Protein AF-A0A2N8MEC5-F1 (afdb_monomer_lite)

Secondary structure (DSSP, 8-state):
-----------------PPPS---HHHHHHHHHHHHHHHHHHHHHHHHHHHHSS-TTSHHHIIIIIHHHHHHHHHHHHHHHHHHHHHHHHS-S-GGG--HHHHT-

Radius of gyration: 27.4 Å; chains: 1; bounding box: 59×35×81 Å

Structure (mmCIF, N/CA/C/O backbone):
data_AF-A0A2N8MEC5-F1
#
_entry.id   AF-A0A2N8MEC5-F1
#
loop_
_atom_site.group_PDB
_atom_site.id
_atom_site.type_symbol
_atom_site.label_atom_id
_atom_site.label_alt_id
_atom_site.label_comp_id
_atom_site.label_asym_id
_atom_site.label_entity_id
_atom_site.label_seq_id
_atom_site.pdbx_PDB_ins_code
_atom_site.Cartn_x
_atom_site.Cartn_y
_atom_site.Cartn_z
_atom_site.occupancy
_atom_site.B_iso_or_equiv
_atom_site.auth_seq_id
_atom_site.auth_comp_id
_atom_site.auth_asym_id
_atom_site.auth_atom_id
_atom_site.pdbx_PDB_model_num
ATOM 1 N N . MET A 1 1 ? 33.134 -19.295 -61.179 1.00 42.50 1 MET A N 1
ATOM 2 C CA . MET A 1 1 ? 33.458 -20.446 -60.312 1.00 42.50 1 MET A CA 1
ATOM 3 C C . MET A 1 1 ? 34.505 -19.993 -59.306 1.00 42.50 1 MET A C 1
ATOM 5 O O . MET A 1 1 ? 35.640 -19.772 -59.694 1.00 42.50 1 MET A O 1
ATOM 9 N N . SER A 1 2 ? 34.105 -19.756 -58.058 1.00 36.88 2 SER A N 1
ATOM 10 C CA . SER A 1 2 ? 35.003 -19.693 -56.898 1.00 36.88 2 SER A CA 1
ATOM 11 C C . SER A 1 2 ? 34.142 -19.969 -55.671 1.00 36.88 2 SER A C 1
ATOM 13 O O . SER A 1 2 ? 33.329 -19.141 -55.266 1.00 36.88 2 SER A O 1
ATOM 15 N N . PHE A 1 3 ? 34.232 -21.202 -55.184 1.00 44.06 3 PHE A N 1
ATOM 16 C CA . PHE A 1 3 ? 33.613 -21.643 -53.947 1.00 44.06 3 PHE A CA 1
ATOM 17 C C . PHE A 1 3 ? 34.532 -21.222 -52.801 1.00 44.06 3 PHE A C 1
ATOM 19 O O . PHE A 1 3 ? 35.609 -21.790 -52.637 1.00 44.06 3 PHE A O 1
ATOM 26 N N . VAL A 1 4 ? 34.110 -20.242 -52.002 1.00 50.31 4 VAL A N 1
ATOM 27 C CA . VAL A 1 4 ? 34.667 -20.037 -50.661 1.00 50.31 4 VAL A CA 1
ATOM 28 C C . VAL A 1 4 ? 33.761 -20.780 -49.691 1.00 50.31 4 VAL A C 1
ATOM 30 O O . VAL A 1 4 ? 32.753 -20.268 -49.212 1.00 50.31 4 VAL A O 1
ATOM 33 N N . THR A 1 5 ? 34.113 -22.037 -49.444 1.00 49.06 5 THR A N 1
ATOM 34 C CA . THR A 1 5 ? 33.598 -22.834 -48.333 1.00 49.06 5 THR A CA 1
ATOM 35 C C . THR A 1 5 ? 34.430 -22.485 -47.100 1.00 49.06 5 THR A C 1
ATOM 37 O O . THR A 1 5 ? 35.494 -23.054 -46.870 1.00 49.06 5 THR A O 1
ATOM 40 N N . GLY A 1 6 ? 33.967 -21.502 -46.329 1.00 43.25 6 GLY A N 1
ATOM 41 C CA . GLY A 1 6 ? 34.496 -21.169 -45.008 1.00 43.25 6 GLY A CA 1
ATOM 42 C C . GLY A 1 6 ? 33.641 -21.831 -43.935 1.00 43.25 6 GLY A C 1
ATOM 43 O O . GLY A 1 6 ? 32.568 -21.345 -43.608 1.00 43.25 6 GLY A O 1
ATOM 44 N N . THR A 1 7 ? 34.116 -22.977 -43.459 1.00 43.72 7 THR A N 1
ATOM 45 C CA . THR A 1 7 ? 33.635 -23.798 -42.339 1.00 43.72 7 THR A CA 1
ATOM 46 C C . THR A 1 7 ? 32.735 -23.089 -41.319 1.00 43.72 7 THR A C 1
ATOM 48 O O . THR A 1 7 ? 33.203 -22.247 -40.550 1.00 43.72 7 THR A O 1
ATOM 51 N N . ALA A 1 8 ? 31.481 -23.541 -41.223 1.00 50.25 8 ALA A N 1
ATOM 52 C CA . ALA A 1 8 ? 30.714 -23.451 -39.989 1.00 50.25 8 ALA A CA 1
ATOM 53 C C . ALA A 1 8 ? 31.544 -24.092 -38.867 1.00 50.25 8 ALA A C 1
ATOM 55 O O . ALA A 1 8 ? 31.832 -25.289 -38.907 1.00 50.25 8 ALA A O 1
ATOM 56 N N . ARG A 1 9 ? 31.971 -23.290 -37.891 1.00 44.22 9 ARG A N 1
ATOM 57 C CA . ARG A 1 9 ? 32.579 -23.788 -36.660 1.00 44.22 9 ARG A CA 1
ATOM 58 C C . ARG A 1 9 ? 31.792 -23.231 -35.482 1.00 44.22 9 ARG A C 1
ATOM 60 O O . ARG A 1 9 ? 32.023 -22.119 -35.027 1.00 44.22 9 ARG A O 1
ATOM 67 N N . THR A 1 10 ? 30.796 -24.023 -35.093 1.00 47.28 10 THR A N 1
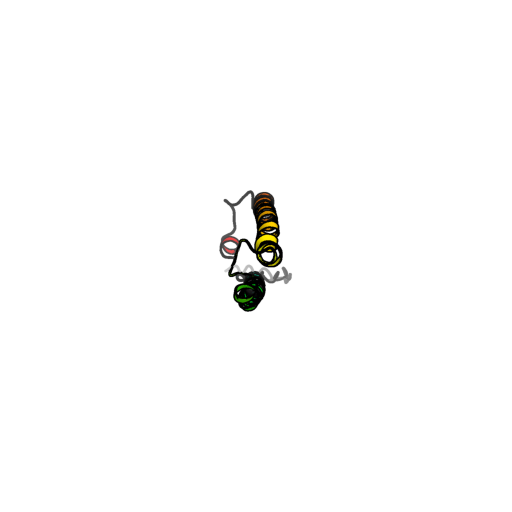ATOM 68 C CA . THR A 1 10 ? 30.462 -24.366 -33.704 1.00 47.28 10 THR A CA 1
ATOM 69 C C . THR A 1 10 ? 31.197 -23.535 -32.654 1.00 47.28 10 THR A C 1
ATOM 71 O O . THR A 1 10 ? 32.263 -23.910 -32.168 1.00 47.28 10 THR A O 1
ATOM 74 N N . GLY A 1 11 ? 30.586 -22.418 -32.301 1.00 35.81 11 GLY A N 1
ATOM 75 C CA . GLY A 1 11 ? 30.610 -21.895 -30.953 1.00 35.81 11 GLY A CA 1
ATOM 76 C C . GLY A 1 11 ? 29.154 -21.660 -30.611 1.00 35.81 11 GLY A C 1
ATOM 77 O O . GLY A 1 11 ? 28.502 -20.851 -31.267 1.00 35.81 11 GLY A O 1
ATOM 78 N N . GLU A 1 12 ? 28.637 -22.416 -29.650 1.00 41.28 12 GLU A N 1
ATOM 79 C CA . GLU A 1 12 ? 27.503 -22.014 -28.831 1.00 41.28 12 GLU A CA 1
ATOM 80 C C . GLU A 1 12 ? 27.774 -20.589 -28.321 1.00 41.28 12 GLU A C 1
ATOM 82 O O . GLU A 1 12 ? 28.273 -20.383 -27.218 1.00 41.28 12 GLU A O 1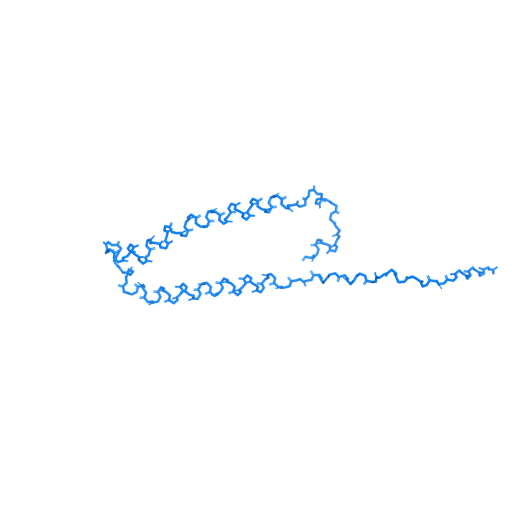
ATOM 87 N N . ALA A 1 13 ? 27.465 -19.567 -29.120 1.00 42.72 13 ALA A N 1
ATOM 88 C CA . ALA A 1 13 ? 26.988 -18.327 -28.551 1.00 42.72 13 ALA A CA 1
ATOM 89 C C . ALA A 1 13 ? 25.675 -18.755 -27.920 1.00 42.72 13 ALA A C 1
ATOM 91 O O . ALA A 1 13 ? 24.682 -18.926 -28.629 1.00 42.72 13 ALA A O 1
ATOM 92 N N . ALA A 1 14 ? 25.765 -19.128 -26.639 1.00 44.19 14 ALA A N 1
ATOM 93 C CA . ALA A 1 14 ? 24.663 -19.569 -25.819 1.00 44.19 14 ALA A CA 1
ATOM 94 C C . ALA A 1 14 ? 23.443 -18.777 -26.263 1.00 44.19 14 ALA A C 1
ATOM 96 O O . ALA A 1 14 ? 23.481 -17.545 -26.246 1.00 44.19 14 ALA A O 1
ATOM 97 N N . ALA A 1 15 ? 22.419 -19.475 -26.755 1.00 46.16 15 ALA A N 1
ATOM 98 C CA . ALA A 1 15 ? 21.108 -18.884 -26.876 1.00 46.16 15 ALA A CA 1
ATOM 99 C C . ALA A 1 15 ? 20.761 -18.462 -25.448 1.00 46.16 15 ALA A C 1
ATOM 101 O O . ALA A 1 15 ? 20.290 -19.273 -24.652 1.00 46.16 15 ALA A O 1
ATOM 102 N N . VAL A 1 16 ? 21.142 -17.236 -25.081 1.00 56.19 16 VAL A N 1
ATOM 103 C CA . VAL A 1 16 ? 20.705 -16.571 -23.869 1.00 56.19 16 VAL A CA 1
ATOM 104 C C . VAL A 1 16 ? 19.212 -16.570 -24.072 1.00 56.19 16 VAL A C 1
ATOM 106 O O . VAL A 1 16 ? 18.729 -15.859 -24.948 1.00 56.19 16 VAL A O 1
ATOM 109 N N . ALA A 1 17 ? 18.528 -17.502 -23.410 1.00 59.03 17 ALA A N 1
ATOM 110 C CA . ALA A 1 17 ? 17.102 -17.682 -23.570 1.00 59.03 17 ALA A CA 1
ATOM 111 C C . ALA A 1 17 ? 16.481 -16.301 -23.367 1.00 59.03 17 ALA A C 1
ATOM 113 O O . ALA A 1 17 ? 16.570 -15.743 -22.272 1.00 59.03 17 ALA A O 1
ATOM 114 N N . GLU A 1 18 ? 15.991 -15.701 -24.454 1.00 68.75 18 GLU A N 1
ATOM 115 C CA . GLU A 1 18 ? 15.472 -14.344 -24.401 1.00 68.75 18 GLU A CA 1
ATOM 116 C C . GLU A 1 18 ? 14.346 -14.334 -23.370 1.00 68.75 18 GLU A C 1
ATOM 118 O O . GLU A 1 18 ? 13.464 -15.198 -23.404 1.00 68.75 18 GLU A O 1
ATOM 123 N N . ALA A 1 19 ? 14.378 -13.377 -22.440 1.00 75.94 19 ALA A N 1
ATOM 124 C CA . ALA A 1 19 ? 13.306 -13.243 -21.467 1.00 75.94 19 ALA A CA 1
ATOM 125 C C . ALA A 1 19 ? 11.959 -13.117 -22.210 1.00 75.94 19 ALA A C 1
ATOM 127 O O . ALA A 1 19 ? 11.897 -12.462 -23.264 1.00 75.94 19 ALA A O 1
ATOM 128 N N . PRO A 1 20 ? 10.890 -13.762 -21.708 1.00 85.81 20 PRO A N 1
ATOM 129 C CA . PRO A 1 20 ? 9.583 -13.693 -22.343 1.00 85.81 20 PRO A CA 1
ATOM 130 C C . PRO A 1 20 ? 9.121 -12.235 -22.426 1.00 85.81 20 PRO A C 1
ATOM 132 O O . PRO A 1 20 ? 9.290 -11.479 -21.472 1.00 85.81 20 PRO A O 1
ATOM 135 N N . LEU A 1 21 ? 8.527 -11.857 -23.565 1.00 89.06 21 LEU A N 1
ATOM 136 C CA . LEU A 1 21 ? 7.991 -10.506 -23.776 1.00 89.06 21 LEU A CA 1
ATOM 137 C C . LEU A 1 21 ? 6.947 -10.150 -22.717 1.00 89.06 21 LEU A C 1
ATOM 139 O O . LEU A 1 21 ? 6.947 -9.055 -22.185 1.00 89.06 21 LEU A O 1
ATOM 143 N N . PHE A 1 22 ? 6.075 -11.100 -22.384 1.00 92.75 22 PHE A N 1
ATOM 144 C CA . PHE A 1 22 ? 5.041 -10.902 -21.383 1.00 92.75 22 PHE A CA 1
ATOM 145 C C . PHE A 1 22 ? 5.431 -11.555 -20.059 1.00 92.75 22 PHE A C 1
ATOM 147 O O . PHE A 1 22 ? 5.627 -12.772 -19.989 1.00 92.75 22 PHE A O 1
ATOM 154 N N . ASN A 1 23 ? 5.461 -10.757 -18.992 1.00 92.44 23 ASN A N 1
ATOM 155 C CA . ASN A 1 23 ? 5.549 -11.248 -17.622 1.00 92.44 23 ASN A CA 1
ATOM 156 C C . ASN A 1 23 ? 4.264 -10.908 -16.854 1.00 92.44 23 ASN A C 1
ATOM 158 O O . ASN A 1 23 ? 4.118 -9.815 -16.317 1.00 92.44 23 ASN A O 1
ATOM 162 N N . GLY A 1 24 ? 3.335 -11.864 -16.775 1.00 94.31 24 GLY A N 1
ATOM 163 C CA . GLY A 1 24 ? 2.063 -11.694 -16.063 1.00 94.31 24 GLY A CA 1
ATOM 164 C C . GLY A 1 24 ? 2.155 -11.824 -14.539 1.00 94.31 24 GLY A C 1
ATOM 165 O O . GLY A 1 24 ? 1.168 -11.572 -13.850 1.00 94.31 24 GLY A O 1
ATOM 166 N N . MET A 1 25 ? 3.309 -12.216 -13.988 1.00 95.31 25 MET A N 1
ATOM 167 C CA . MET A 1 25 ? 3.443 -12.465 -12.549 1.00 95.31 25 MET A CA 1
ATOM 168 C C . MET A 1 25 ? 3.171 -11.212 -11.692 1.00 95.31 25 MET A C 1
ATOM 170 O O . MET A 1 25 ? 2.386 -11.321 -10.749 1.00 95.31 25 MET A O 1
ATOM 174 N N . PRO A 1 26 ? 3.715 -10.014 -12.004 1.00 95.69 26 PRO A N 1
ATOM 175 C CA . PRO A 1 26 ? 3.420 -8.803 -11.234 1.00 95.69 26 PRO A CA 1
ATOM 176 C C . PRO A 1 26 ? 1.933 -8.439 -11.254 1.00 95.69 26 PRO A C 1
ATOM 178 O O . PRO A 1 26 ? 1.386 -8.038 -10.229 1.00 95.69 26 PRO A O 1
ATOM 181 N N . LEU A 1 27 ? 1.265 -8.640 -12.396 1.00 96.56 27 LEU A N 1
ATOM 182 C CA . LEU A 1 27 ? -0.174 -8.422 -12.525 1.00 96.56 27 LEU A CA 1
ATOM 183 C C . LEU A 1 27 ? -0.953 -9.359 -11.597 1.00 96.56 27 LEU A C 1
ATOM 185 O O . LEU A 1 27 ? -1.805 -8.901 -10.844 1.00 96.56 27 LEU A O 1
ATOM 189 N N . ILE A 1 28 ? -0.646 -10.658 -11.623 1.00 98.00 28 ILE A N 1
ATOM 190 C CA . ILE A 1 28 ? -1.317 -11.652 -10.775 1.00 98.00 28 ILE A CA 1
ATOM 191 C C . ILE A 1 28 ? -1.116 -11.318 -9.293 1.00 98.00 28 ILE A C 1
ATOM 193 O O . ILE A 1 28 ? -2.076 -11.357 -8.525 1.00 98.00 28 ILE A O 1
ATOM 197 N N . ILE A 1 29 ? 0.102 -10.936 -8.898 1.00 98.06 29 ILE A N 1
ATOM 198 C CA . ILE A 1 29 ? 0.404 -10.528 -7.521 1.00 98.06 29 ILE A CA 1
ATOM 199 C C . ILE A 1 29 ? -0.432 -9.306 -7.131 1.00 98.06 29 ILE A C 1
ATOM 201 O O . ILE A 1 29 ? -1.086 -9.334 -6.089 1.00 98.06 29 ILE A O 1
ATOM 205 N N . GLY A 1 30 ? -0.464 -8.269 -7.972 1.00 97.50 30 GLY A N 1
ATOM 206 C CA . GLY A 1 30 ? -1.262 -7.068 -7.720 1.00 97.50 30 GLY A CA 1
ATOM 207 C C . GLY A 1 30 ? -2.756 -7.375 -7.595 1.00 97.50 30 GLY A C 1
ATOM 208 O O . GLY A 1 30 ? -3.398 -6.932 -6.645 1.00 97.50 30 GLY A O 1
ATOM 209 N N . VAL A 1 31 ? -3.295 -8.196 -8.502 1.00 98.38 31 VAL A N 1
ATOM 210 C CA . VAL A 1 31 ? -4.708 -8.603 -8.506 1.00 98.38 31 VAL A CA 1
ATOM 211 C C . VAL A 1 31 ? -5.062 -9.402 -7.254 1.00 98.38 31 VAL A C 1
ATOM 213 O O . VAL A 1 31 ? -6.079 -9.117 -6.624 1.00 98.38 31 VAL A O 1
ATOM 216 N N . ILE A 1 32 ? -4.246 -10.382 -6.864 1.00 98.50 32 ILE A N 1
ATOM 217 C CA . ILE A 1 32 ? -4.513 -11.188 -5.666 1.00 98.50 32 ILE A CA 1
ATOM 218 C C . ILE A 1 32 ? -4.408 -10.324 -4.409 1.00 98.50 32 ILE A C 1
ATOM 220 O O . ILE A 1 32 ? -5.288 -10.405 -3.550 1.00 98.50 32 ILE A O 1
ATOM 224 N N . ALA A 1 33 ? -3.379 -9.478 -4.308 1.00 98.19 33 ALA A N 1
ATOM 225 C CA . ALA A 1 33 ? -3.171 -8.612 -3.153 1.00 98.19 33 ALA A CA 1
ATOM 226 C C . ALA A 1 33 ? -4.351 -7.651 -2.947 1.00 98.19 33 ALA A C 1
ATOM 228 O O . ALA A 1 33 ? -4.926 -7.615 -1.858 1.00 98.19 33 ALA A O 1
ATOM 229 N N . ILE A 1 34 ? -4.762 -6.937 -4.000 1.00 98.12 34 ILE A N 1
ATOM 230 C CA . ILE A 1 34 ? -5.824 -5.929 -3.902 1.00 98.12 34 ILE A CA 1
ATOM 231 C C . ILE A 1 34 ? -7.199 -6.558 -3.651 1.00 98.12 34 ILE A C 1
ATOM 233 O O . ILE A 1 34 ? -7.963 -6.055 -2.831 1.00 98.12 34 ILE A O 1
ATOM 237 N N . ASN A 1 35 ? -7.500 -7.701 -4.282 1.00 98.50 35 ASN A N 1
ATOM 238 C CA . ASN A 1 35 ? -8.754 -8.413 -4.034 1.00 98.50 35 ASN A CA 1
ATOM 239 C C . ASN A 1 35 ? -8.803 -8.965 -2.613 1.00 98.50 35 ASN A C 1
ATOM 241 O O . ASN A 1 35 ? -9.813 -8.812 -1.937 1.00 98.50 35 ASN A O 1
ATOM 245 N N . THR A 1 36 ? -7.718 -9.579 -2.138 1.00 98.56 36 THR A N 1
ATOM 246 C CA . THR A 1 36 ? -7.672 -10.118 -0.773 1.00 98.56 36 THR A CA 1
ATOM 247 C C . THR A 1 36 ? -7.877 -9.003 0.248 1.00 98.56 36 THR A C 1
ATOM 249 O O . THR A 1 36 ? -8.701 -9.144 1.150 1.00 98.56 36 THR A O 1
ATOM 252 N N . PHE A 1 37 ? -7.186 -7.873 0.071 1.00 98.25 37 PHE A N 1
ATOM 253 C CA . PHE A 1 37 ? -7.337 -6.707 0.934 1.00 98.25 37 PHE A CA 1
ATOM 254 C C . PHE A 1 37 ? -8.782 -6.189 0.949 1.00 98.25 37 PHE A C 1
ATOM 256 O O . PHE A 1 37 ? -9.392 -6.115 2.016 1.00 98.25 37 PHE A O 1
ATOM 263 N N . TYR A 1 38 ? -9.377 -5.911 -0.216 1.00 98.44 38 TYR A N 1
ATOM 264 C CA . TYR A 1 38 ? -10.731 -5.354 -0.259 1.00 98.44 38 TYR A CA 1
ATOM 265 C C . TYR A 1 38 ? -11.833 -6.349 0.101 1.00 98.44 38 TYR A C 1
ATOM 267 O O . TYR A 1 38 ? -12.871 -5.930 0.602 1.00 98.44 38 TYR A O 1
ATOM 275 N N . VAL A 1 39 ? -11.630 -7.657 -0.068 1.00 98.69 39 VAL A N 1
ATOM 276 C CA . VAL A 1 39 ? -12.556 -8.661 0.480 1.00 98.69 39 VAL A CA 1
ATOM 277 C C . VAL A 1 39 ? -12.555 -8.608 2.010 1.00 98.69 39 VAL A C 1
ATOM 279 O O . VAL A 1 39 ? -13.626 -8.638 2.616 1.00 98.69 39 VAL A O 1
ATOM 282 N N . CYS A 1 40 ? -11.388 -8.459 2.646 1.00 98.25 40 CYS A N 1
ATOM 283 C CA . CYS A 1 40 ? -11.306 -8.267 4.095 1.00 98.25 40 CYS A CA 1
ATOM 284 C C . CYS A 1 40 ? -12.006 -6.975 4.536 1.00 98.25 40 CYS A C 1
ATOM 286 O O . CYS A 1 40 ? -12.804 -7.020 5.473 1.00 98.25 40 CYS A O 1
ATOM 288 N N . VAL A 1 41 ? -11.775 -5.857 3.836 1.00 98.12 41 VAL A N 1
ATOM 289 C CA . VAL A 1 41 ? -12.482 -4.585 4.090 1.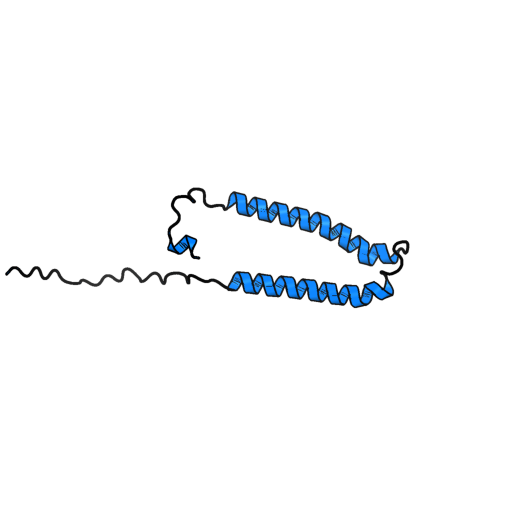00 98.12 41 VAL A CA 1
ATOM 290 C C . VAL A 1 41 ? -13.992 -4.768 3.939 1.00 98.12 41 VAL A C 1
ATOM 292 O O . VAL A 1 41 ? -14.752 -4.379 4.821 1.00 98.12 41 VAL A O 1
ATOM 295 N N . ARG A 1 42 ? -14.437 -5.450 2.879 1.00 98.12 42 ARG A N 1
ATOM 296 C CA . ARG A 1 42 ? -15.856 -5.706 2.614 1.00 98.12 42 ARG A CA 1
ATOM 297 C C . ARG A 1 42 ? -16.520 -6.526 3.724 1.00 98.12 42 ARG A C 1
ATOM 299 O O . ARG A 1 42 ? -17.670 -6.269 4.084 1.00 98.12 42 ARG A O 1
ATOM 306 N N . ILE A 1 43 ? -15.824 -7.528 4.259 1.00 98.19 43 ILE A N 1
ATOM 307 C CA . ILE A 1 43 ? -16.306 -8.328 5.395 1.00 98.19 43 ILE A CA 1
ATOM 308 C C . ILE A 1 43 ? -16.321 -7.479 6.672 1.00 98.19 43 ILE A C 1
ATOM 310 O O . ILE A 1 43 ? -17.286 -7.541 7.433 1.00 98.19 43 ILE A O 1
ATOM 314 N N . TYR A 1 44 ? -15.289 -6.662 6.890 1.00 97.94 44 TYR A N 1
ATOM 315 C CA . TYR A 1 44 ? -15.200 -5.755 8.031 1.00 97.94 44 TYR A CA 1
ATOM 316 C C . TYR A 1 44 ? -16.384 -4.781 8.072 1.00 97.94 44 TYR A C 1
ATOM 318 O O . TYR A 1 44 ? -17.101 -4.733 9.073 1.00 97.94 44 TYR A O 1
ATOM 326 N N . GLU A 1 45 ? -16.659 -4.074 6.972 1.00 97.44 45 GLU A N 1
ATOM 327 C CA . GLU A 1 45 ? -17.787 -3.138 6.894 1.00 97.44 45 GLU A CA 1
ATOM 328 C C . GLU A 1 45 ? -19.144 -3.846 7.004 1.00 97.44 45 GLU A C 1
ATOM 330 O O . GLU A 1 45 ? -20.083 -3.285 7.564 1.00 97.44 45 GLU A O 1
ATOM 335 N N . GLN A 1 46 ? -19.256 -5.102 6.544 1.00 97.75 46 GLN A N 1
ATOM 336 C CA . GLN A 1 46 ? -20.490 -5.880 6.691 1.00 97.75 46 GLN A CA 1
ATOM 337 C C . GLN A 1 46 ? -20.867 -6.074 8.162 1.00 97.75 46 GLN A C 1
ATOM 339 O O . GLN A 1 46 ? -22.053 -6.086 8.495 1.00 97.75 46 GLN A O 1
ATOM 344 N N . VAL A 1 47 ? -19.862 -6.260 9.020 1.00 96.12 47 VAL A N 1
ATOM 345 C CA . VAL A 1 47 ? -20.036 -6.475 10.457 1.00 96.12 47 VAL A CA 1
ATOM 346 C C . VAL A 1 47 ? -20.115 -5.125 11.169 1.00 96.12 47 VAL A C 1
ATOM 348 O O . VAL A 1 47 ? -21.153 -4.766 11.723 1.00 96.12 47 VAL A O 1
ATOM 351 N N . PHE A 1 48 ? -19.045 -4.335 11.124 1.00 97.00 48 PHE A N 1
ATOM 352 C CA . PHE A 1 48 ? -18.929 -3.111 11.919 1.00 97.00 48 PHE A CA 1
ATOM 353 C C . PHE A 1 48 ? -19.747 -1.942 11.371 1.00 97.00 48 PHE A C 1
ATOM 355 O O . PHE A 1 48 ? -20.009 -0.999 12.114 1.00 97.00 48 PHE A O 1
ATOM 362 N N . GLY A 1 49 ? -20.227 -2.010 10.126 1.00 95.56 49 GLY A N 1
ATOM 363 C CA . GLY A 1 49 ? -21.123 -0.995 9.564 1.00 95.56 49 GLY A CA 1
ATOM 364 C C . GLY A 1 49 ? -22.467 -0.962 10.279 1.00 95.56 49 GLY A C 1
ATOM 365 O O . GLY A 1 49 ? -22.979 0.110 10.584 1.00 95.56 49 GLY A O 1
ATOM 366 N N . GLN A 1 50 ? -23.006 -2.134 10.619 1.00 92.06 50 GLN A N 1
ATOM 367 C CA . GLN A 1 50 ? -24.271 -2.242 11.349 1.00 92.06 50 GLN A CA 1
ATOM 368 C C . GLN A 1 50 ? -24.080 -2.036 12.859 1.00 92.06 50 GLN A C 1
ATOM 370 O O . GLN A 1 50 ? -24.917 -1.401 13.491 1.00 92.06 50 GLN A O 1
ATOM 375 N N . PHE A 1 51 ? -22.993 -2.562 13.439 1.00 88.25 51 PHE A N 1
ATOM 376 C CA . PHE A 1 51 ? -22.791 -2.540 14.894 1.00 88.25 51 PHE A CA 1
ATOM 377 C C . PHE A 1 51 ? -22.160 -1.251 15.435 1.00 88.25 51 PHE A C 1
ATOM 379 O O . PHE A 1 51 ? -22.474 -0.863 16.554 1.00 88.25 51 PHE A O 1
ATOM 386 N N . ALA A 1 52 ? -21.271 -0.603 14.678 1.00 93.44 52 ALA A N 1
ATOM 387 C CA . ALA A 1 52 ? -20.459 0.519 15.164 1.00 93.44 52 ALA A CA 1
ATOM 388 C C . ALA A 1 52 ? -20.317 1.675 14.154 1.00 93.44 52 ALA A C 1
ATOM 390 O O . ALA A 1 52 ? -19.543 2.597 14.387 1.00 93.44 52 ALA A O 1
ATOM 391 N N . GLY A 1 53 ? -21.020 1.617 13.016 1.00 93.19 53 GLY A N 1
ATOM 392 C CA . GLY A 1 53 ? -20.909 2.591 11.922 1.00 93.19 53 GLY A CA 1
ATOM 393 C C . GLY A 1 53 ? -22.089 3.552 11.776 1.00 93.19 53 GLY A C 1
ATOM 394 O O . GLY A 1 53 ? -22.009 4.475 10.974 1.00 93.19 53 GLY A O 1
ATOM 395 N N . LEU A 1 54 ? -23.188 3.343 12.513 1.00 95.81 54 LEU A N 1
ATOM 396 C CA . LEU A 1 54 ? -24.439 4.091 12.312 1.00 95.81 54 LEU A CA 1
ATOM 397 C C . LEU A 1 54 ? -24.462 5.468 12.992 1.00 95.81 54 LEU A C 1
ATOM 399 O O . LEU A 1 54 ? -25.100 6.380 12.472 1.00 95.81 54 LEU A O 1
ATOM 403 N N . ASP A 1 55 ?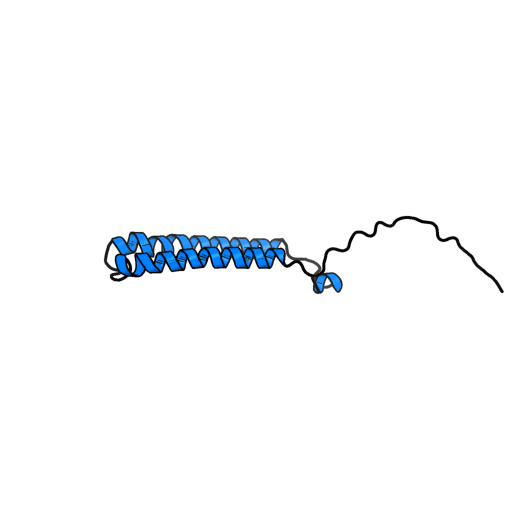 -23.792 5.617 14.137 1.00 96.81 55 ASP A N 1
ATOM 404 C CA . ASP A 1 55 ? -23.699 6.879 14.878 1.00 96.81 55 ASP A CA 1
ATOM 405 C C . ASP A 1 55 ? -22.234 7.309 14.999 1.00 96.81 55 ASP A C 1
ATOM 407 O O . ASP A 1 55 ? -21.455 6.716 15.744 1.00 96.81 55 ASP A O 1
ATOM 411 N N . SER A 1 56 ? -21.861 8.362 14.271 1.00 95.44 56 SER A N 1
ATOM 412 C CA . SER A 1 56 ? -20.496 8.894 14.262 1.00 95.44 56 SER A CA 1
ATOM 413 C C . SER A 1 56 ? -20.095 9.612 15.553 1.00 95.44 56 SER A C 1
ATOM 415 O O . SER A 1 56 ? -18.916 9.916 15.730 1.00 95.44 56 SER A O 1
ATOM 417 N N . PHE A 1 57 ? -21.045 9.930 16.437 1.00 96.44 57 PHE A N 1
ATOM 418 C CA . PHE A 1 57 ? -20.760 10.570 17.725 1.00 96.44 57 PHE A CA 1
ATOM 419 C C . PHE A 1 57 ? -20.501 9.557 18.843 1.00 96.44 57 PHE A C 1
ATOM 421 O O . PHE A 1 57 ? -20.019 9.934 19.914 1.00 96.44 57 PHE A O 1
ATOM 428 N N . ALA A 1 58 ? -20.799 8.280 18.601 1.00 95.88 58 ALA A N 1
ATOM 429 C CA . ALA A 1 58 ? -20.545 7.210 19.545 1.00 95.88 58 ALA A CA 1
ATOM 430 C C . ALA A 1 58 ? -19.031 6.914 19.650 1.00 95.88 58 ALA A C 1
ATOM 432 O O . ALA A 1 58 ? -18.312 6.952 18.643 1.00 95.88 58 ALA A O 1
ATOM 433 N N . PRO A 1 59 ? -18.502 6.605 20.848 1.00 96.31 59 PRO A N 1
ATOM 434 C CA . PRO A 1 59 ? -17.078 6.317 21.025 1.00 96.31 59 PRO A CA 1
ATOM 435 C C . PRO A 1 59 ? -16.611 5.089 20.225 1.00 96.31 59 PRO A C 1
ATOM 437 O O . PRO A 1 59 ? -15.465 5.054 19.771 1.00 96.31 59 PRO A O 1
ATOM 440 N N . GLU A 1 60 ? -17.491 4.117 19.983 1.00 95.69 60 GLU A N 1
ATOM 441 C CA . GLU A 1 60 ? -17.220 2.919 19.184 1.00 95.69 60 GLU A CA 1
ATOM 442 C C . GLU A 1 60 ? -16.829 3.271 17.744 1.00 95.69 60 GLU A C 1
ATOM 444 O O . GLU A 1 60 ? -15.935 2.642 17.172 1.00 95.69 60 GLU A O 1
ATOM 449 N N . PHE A 1 61 ? -17.432 4.320 17.173 1.00 97.38 61 PHE A N 1
ATOM 450 C CA . PHE A 1 61 ? -17.093 4.792 15.832 1.00 97.38 61 PHE A CA 1
ATOM 451 C C . PHE A 1 61 ? -15.628 5.232 15.749 1.00 97.38 61 PHE A C 1
ATOM 453 O O . PHE A 1 61 ? -14.938 4.964 14.76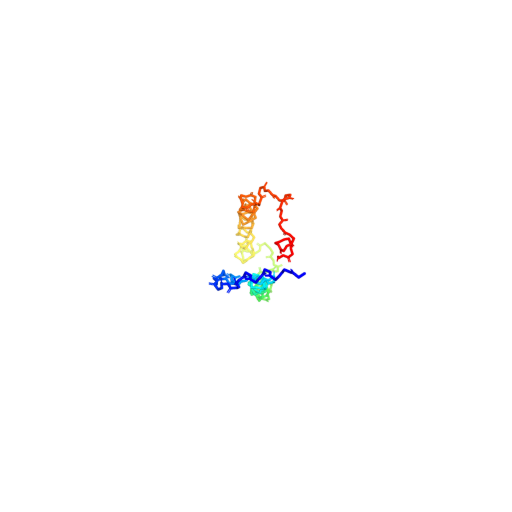5 1.00 97.38 61 PHE A O 1
ATOM 460 N N . THR A 1 62 ? -15.108 5.841 16.816 1.00 96.88 62 THR A N 1
ATOM 461 C CA . THR A 1 62 ? -13.699 6.251 16.862 1.00 96.88 62 THR A CA 1
ATOM 462 C C . THR A 1 62 ? -12.762 5.040 16.844 1.00 96.88 62 THR A C 1
ATOM 464 O O . THR A 1 62 ? -11.741 5.032 16.150 1.00 96.88 62 THR A O 1
ATOM 467 N N . THR A 1 63 ? -13.116 3.983 17.575 1.00 96.25 63 THR A N 1
ATOM 468 C CA . THR A 1 63 ? -12.304 2.763 17.661 1.00 96.25 63 THR A CA 1
ATOM 469 C C . THR A 1 63 ? -12.294 1.976 16.355 1.00 96.25 63 THR A C 1
ATOM 471 O O . THR A 1 63 ? -11.236 1.514 15.937 1.00 96.25 63 THR A O 1
ATOM 474 N N . TYR A 1 64 ? -13.446 1.817 15.706 1.00 96.81 64 TYR A N 1
ATOM 475 C CA . TYR A 1 64 ? -13.559 0.952 14.532 1.00 96.81 64 TYR A CA 1
ATOM 476 C C . TYR A 1 64 ? -13.318 1.702 13.215 1.00 96.81 64 TYR A C 1
ATOM 478 O O . TYR A 1 64 ? -12.590 1.214 12.360 1.00 96.81 64 TYR A O 1
ATOM 486 N N . TRP A 1 65 ? -13.832 2.922 13.068 1.00 97.62 65 TRP A N 1
ATOM 487 C CA . TRP A 1 65 ? -13.775 3.655 11.800 1.00 97.62 65 TRP A CA 1
ATOM 488 C C . TRP A 1 65 ? -12.689 4.724 11.780 1.00 97.62 65 TRP A C 1
ATOM 490 O O . TRP A 1 65 ? -11.850 4.732 10.882 1.00 97.62 65 TRP A O 1
ATOM 500 N N . MET A 1 66 ? -12.634 5.590 12.795 1.00 98.06 66 MET A N 1
ATOM 501 C CA . MET A 1 66 ? -11.639 6.674 12.790 1.00 98.06 66 MET A CA 1
ATOM 502 C C . MET A 1 66 ? -10.209 6.159 12.924 1.00 98.06 66 MET A C 1
ATOM 504 O O . MET A 1 66 ? -9.289 6.757 12.378 1.00 98.06 66 MET A O 1
ATOM 508 N N . THR A 1 67 ? -10.009 5.035 13.614 1.00 97.38 67 THR A N 1
ATOM 509 C CA . THR A 1 67 ? -8.686 4.403 13.702 1.00 97.38 67 THR A CA 1
ATOM 510 C C . THR A 1 67 ? -8.185 3.957 12.328 1.00 97.38 67 THR A C 1
ATOM 512 O O . THR A 1 67 ? -6.999 4.115 12.054 1.00 97.38 67 THR A O 1
ATOM 515 N N . ILE A 1 68 ? -9.069 3.462 11.452 1.00 97.50 68 ILE A N 1
ATOM 516 C CA . ILE A 1 68 ? -8.705 3.121 10.068 1.00 97.50 68 ILE A CA 1
ATOM 517 C C . ILE A 1 68 ? -8.265 4.385 9.332 1.00 97.50 68 ILE A C 1
ATOM 519 O O . ILE A 1 68 ? -7.144 4.414 8.839 1.00 97.50 68 ILE A O 1
ATOM 523 N N . LEU A 1 69 ? -9.075 5.448 9.368 1.00 97.44 69 LEU A N 1
ATOM 524 C CA . LEU A 1 69 ? -8.762 6.722 8.711 1.00 97.44 69 LEU A CA 1
ATOM 525 C C . LEU A 1 69 ? -7.410 7.293 9.171 1.00 97.44 69 LEU A C 1
ATOM 527 O O . LEU A 1 69 ? -6.571 7.687 8.365 1.00 97.44 69 LEU A O 1
ATOM 531 N N . TYR A 1 70 ? -7.159 7.314 10.482 1.00 97.62 70 TYR A N 1
ATOM 532 C CA . TYR A 1 70 ? -5.908 7.851 11.023 1.00 97.62 70 TYR A CA 1
ATOM 533 C C . TYR A 1 70 ? -4.675 7.006 10.696 1.00 97.62 70 TYR A C 1
ATOM 535 O O . TYR A 1 70 ? -3.558 7.517 10.778 1.00 97.62 70 TYR A O 1
ATOM 543 N N . ILE A 1 71 ? -4.857 5.731 10.352 1.00 97.94 71 ILE A N 1
ATOM 544 C CA . ILE A 1 71 ? -3.771 4.850 9.923 1.00 97.94 71 ILE A CA 1
ATOM 545 C C . ILE A 1 71 ? -3.588 4.921 8.406 1.00 97.94 71 ILE A C 1
ATOM 547 O O . ILE A 1 71 ? -2.448 5.000 7.952 1.00 97.94 71 ILE A O 1
ATOM 551 N N . GLU A 1 72 ? -4.666 4.891 7.625 1.00 97.19 72 GLU A N 1
ATOM 552 C CA . GLU A 1 72 ? -4.582 4.805 6.165 1.00 97.19 72 GLU A CA 1
ATOM 553 C C . GLU A 1 72 ? -4.004 6.080 5.552 1.00 97.19 72 GLU A C 1
ATOM 555 O O . GLU A 1 72 ? -3.067 5.981 4.771 1.00 97.19 72 GLU A O 1
ATOM 560 N N . GLU A 1 73 ? -4.424 7.267 5.995 1.00 97.81 73 GLU A N 1
ATOM 561 C CA . GLU A 1 73 ? -3.932 8.549 5.469 1.00 97.81 73 GLU A CA 1
ATOM 562 C C . GLU A 1 73 ? -2.391 8.677 5.496 1.00 97.81 73 GLU A C 1
ATOM 564 O O . GLU A 1 73 ? -1.772 8.922 4.452 1.00 97.81 73 GLU A O 1
ATOM 569 N N . PRO A 1 74 ? -1.698 8.482 6.641 1.00 98.31 74 PRO A N 1
ATOM 570 C CA . PRO A 1 74 ? -0.240 8.533 6.650 1.00 98.31 74 PRO A CA 1
ATOM 571 C C . PRO A 1 74 ? 0.397 7.352 5.910 1.00 98.31 74 PRO A C 1
ATOM 573 O O . PRO A 1 74 ? 1.443 7.536 5.284 1.00 98.31 74 PRO A O 1
ATOM 576 N N . VAL A 1 75 ? -0.194 6.154 5.968 1.00 98.44 75 VAL A N 1
ATOM 577 C CA . VAL A 1 75 ? 0.340 4.978 5.263 1.00 98.44 75 VAL A CA 1
ATOM 578 C C . VAL A 1 75 ? 0.310 5.205 3.755 1.00 98.44 75 VAL A C 1
ATOM 580 O O . VAL A 1 75 ? 1.336 5.026 3.102 1.00 98.44 75 VAL A O 1
ATOM 583 N N . GLU A 1 76 ? -0.808 5.669 3.208 1.00 98.06 76 GLU A N 1
ATOM 584 C CA . GLU A 1 76 ? -0.976 5.946 1.783 1.00 98.06 76 GLU A CA 1
ATOM 585 C C . GLU A 1 76 ? -0.058 7.069 1.311 1.00 98.06 76 GLU A C 1
ATOM 587 O O . GLU A 1 76 ? 0.605 6.921 0.280 1.00 98.06 76 GLU A O 1
ATOM 592 N N . LEU A 1 77 ? 0.071 8.150 2.086 1.00 98.38 77 LEU A N 1
ATOM 593 C CA . LEU A 1 77 ? 1.001 9.229 1.762 1.00 98.38 77 LEU A CA 1
ATOM 594 C C . LEU A 1 77 ? 2.449 8.724 1.694 1.00 98.38 77 LEU A C 1
ATOM 596 O O . LEU A 1 77 ? 3.174 9.022 0.740 1.00 98.38 77 LEU A O 1
ATOM 600 N N . ILE A 1 78 ? 2.882 7.942 2.687 1.00 98.69 78 ILE A N 1
ATOM 601 C CA . ILE A 1 78 ? 4.237 7.379 2.721 1.00 98.69 78 ILE A CA 1
ATOM 602 C C . ILE A 1 78 ? 4.438 6.401 1.561 1.00 98.69 78 ILE A C 1
ATOM 604 O O . ILE A 1 78 ? 5.460 6.476 0.875 1.00 98.69 78 ILE A O 1
ATOM 608 N N . SER A 1 79 ? 3.474 5.515 1.306 1.00 98.06 79 SER A N 1
ATOM 609 C CA . SER A 1 79 ? 3.515 4.560 0.198 1.00 98.06 79 SER A CA 1
ATOM 610 C C . SER A 1 79 ? 3.590 5.262 -1.158 1.00 98.06 79 SER A C 1
ATOM 612 O O . SER A 1 79 ? 4.407 4.871 -1.993 1.00 98.06 79 SER A O 1
ATOM 614 N N . PHE A 1 80 ? 2.810 6.325 -1.364 1.00 98.12 80 PHE A N 1
ATOM 615 C CA . PHE A 1 80 ? 2.839 7.134 -2.581 1.00 98.12 80 PHE A CA 1
ATOM 616 C C . PHE A 1 80 ? 4.213 7.774 -2.794 1.00 98.12 80 PHE A C 1
ATOM 618 O O . PHE A 1 80 ? 4.824 7.602 -3.851 1.00 98.12 80 PHE A O 1
ATOM 625 N N . LEU A 1 81 ? 4.736 8.466 -1.778 1.00 98.56 81 LEU A N 1
ATOM 626 C CA . LEU A 1 81 ? 6.040 9.123 -1.861 1.00 98.56 81 LEU A CA 1
ATOM 627 C C . LEU A 1 81 ? 7.175 8.116 -2.075 1.00 98.56 81 LEU A C 1
ATOM 629 O O . LEU A 1 81 ? 8.085 8.377 -2.863 1.00 98.56 81 LEU A O 1
ATOM 633 N N . ALA A 1 82 ? 7.114 6.960 -1.412 1.00 98.44 82 ALA A N 1
ATOM 634 C CA . ALA A 1 82 ? 8.086 5.890 -1.587 1.00 98.44 82 ALA A CA 1
ATOM 635 C C . ALA A 1 82 ? 8.048 5.323 -3.011 1.00 98.44 82 ALA A C 1
ATOM 637 O O . ALA A 1 82 ? 9.102 5.183 -3.631 1.00 98.44 82 ALA A O 1
ATOM 638 N N . LEU A 1 83 ? 6.856 5.044 -3.547 1.00 98.25 83 LEU A N 1
ATOM 639 C CA . LEU A 1 83 ? 6.691 4.501 -4.894 1.00 98.25 83 LEU A CA 1
ATOM 640 C C . LEU A 1 83 ? 7.166 5.495 -5.957 1.00 98.25 83 LEU A C 1
ATOM 642 O O . LEU A 1 83 ? 8.004 5.148 -6.789 1.00 98.25 83 LEU A O 1
ATOM 646 N N . VAL A 1 84 ? 6.690 6.740 -5.903 1.00 98.44 84 VAL A N 1
ATOM 647 C CA . VAL A 1 84 ? 7.075 7.789 -6.860 1.00 98.44 84 VAL A CA 1
ATOM 648 C C . VAL A 1 84 ? 8.564 8.104 -6.750 1.00 98.44 84 VAL A C 1
ATOM 650 O O . VAL A 1 84 ? 9.256 8.189 -7.764 1.00 98.44 84 VAL A O 1
ATOM 653 N N . GLY A 1 85 ? 9.084 8.234 -5.528 1.00 98.56 85 GLY A N 1
ATOM 654 C CA . GLY A 1 85 ? 10.504 8.475 -5.290 1.00 98.56 85 GLY A CA 1
ATOM 655 C C . GLY A 1 85 ? 11.380 7.337 -5.812 1.00 98.56 85 GLY A C 1
ATOM 656 O O . GLY A 1 85 ? 12.423 7.590 -6.420 1.00 98.56 85 GLY A O 1
ATOM 657 N N . TRP A 1 86 ? 10.944 6.090 -5.629 1.00 98.50 86 TRP A N 1
ATOM 658 C CA . TRP A 1 86 ? 11.620 4.921 -6.179 1.00 98.50 86 TRP A CA 1
ATOM 659 C C . TRP A 1 86 ? 11.593 4.929 -7.709 1.00 98.50 86 TRP A C 1
ATOM 661 O O . TRP A 1 86 ? 12.666 4.881 -8.303 1.00 98.50 86 TRP A O 1
ATOM 671 N N . MET A 1 87 ? 10.425 5.100 -8.341 1.00 97.88 87 MET A N 1
ATOM 672 C CA . MET A 1 87 ? 10.286 5.162 -9.805 1.00 97.88 87 MET A CA 1
ATOM 673 C C . MET A 1 87 ? 11.135 6.276 -10.420 1.00 97.88 87 MET A C 1
ATOM 675 O O . MET A 1 87 ? 11.798 6.076 -11.434 1.00 97.88 87 MET A O 1
ATOM 679 N N . TRP A 1 88 ? 11.161 7.454 -9.794 1.00 98.25 88 TRP A N 1
ATOM 680 C CA . TRP A 1 88 ? 11.990 8.562 -10.261 1.00 98.25 88 TRP A CA 1
ATOM 681 C C . TRP A 1 88 ? 13.481 8.235 -10.183 1.00 98.25 88 TRP A C 1
ATOM 683 O O . TRP A 1 88 ? 14.245 8.632 -11.066 1.00 98.25 88 TRP A O 1
ATOM 693 N N . LYS A 1 89 ? 13.901 7.526 -9.130 1.00 98.25 89 LYS A N 1
ATOM 694 C CA . LYS A 1 89 ? 15.296 7.139 -8.903 1.00 98.25 89 LYS A CA 1
ATOM 695 C C . LYS A 1 89 ? 15.743 5.982 -9.798 1.00 98.25 89 LYS A C 1
ATOM 697 O O . LYS A 1 89 ? 16.919 5.931 -10.142 1.00 98.25 89 LYS A O 1
ATOM 702 N N . THR A 1 90 ? 14.839 5.071 -10.152 1.00 97.69 90 THR A N 1
ATOM 703 C CA . THR A 1 90 ? 15.122 3.894 -10.990 1.00 97.69 90 THR A CA 1
ATOM 704 C C . THR A 1 90 ? 14.783 4.086 -12.464 1.00 97.69 90 THR A C 1
ATOM 706 O O . THR A 1 90 ? 14.958 3.149 -13.239 1.00 97.69 90 THR A O 1
ATOM 709 N N . ARG A 1 91 ? 14.316 5.275 -12.867 1.00 96.44 91 ARG A N 1
ATOM 710 C CA . ARG A 1 91 ? 14.001 5.569 -14.269 1.00 96.44 91 ARG A CA 1
ATOM 711 C C . ARG A 1 91 ? 15.208 5.345 -15.178 1.00 96.44 91 ARG A C 1
ATOM 713 O O . ARG A 1 91 ? 16.345 5.630 -14.796 1.00 96.44 91 ARG A O 1
ATOM 720 N N . ASP A 1 92 ? 14.928 4.938 -16.410 1.00 96.31 92 ASP A N 1
ATOM 721 C CA . ASP A 1 92 ? 15.924 4.975 -17.471 1.00 96.31 92 ASP A CA 1
ATOM 722 C C . ASP A 1 92 ? 16.292 6.434 -17.790 1.00 96.31 92 ASP A C 1
ATOM 724 O O . ASP A 1 92 ? 15.426 7.304 -17.931 1.00 96.31 92 ASP A O 1
ATOM 728 N N . MET A 1 93 ? 17.591 6.711 -17.853 1.00 96.19 93 MET A N 1
ATOM 729 C CA . MET A 1 93 ? 18.136 8.036 -18.146 1.00 96.19 93 MET A CA 1
ATOM 730 C C . MET A 1 93 ? 18.381 8.242 -19.646 1.00 96.19 93 MET A C 1
ATOM 732 O O . MET A 1 93 ? 18.552 9.391 -20.054 1.00 96.19 93 MET A O 1
ATOM 736 N N . ASP A 1 94 ? 18.369 7.173 -20.451 1.00 96.19 94 ASP A N 1
ATOM 737 C CA . ASP A 1 94 ? 18.569 7.202 -21.906 1.00 96.19 94 ASP A CA 1
ATOM 738 C C . ASP A 1 94 ? 17.368 6.612 -22.668 1.00 96.19 94 ASP A C 1
ATOM 740 O O . ASP A 1 94 ? 17.491 5.818 -23.600 1.00 96.19 94 ASP A O 1
ATOM 744 N N . VAL A 1 95 ? 16.165 7.042 -22.276 1.00 93.38 95 VAL A N 1
ATOM 745 C CA . VAL A 1 95 ? 14.893 6.542 -22.830 1.00 93.38 95 VAL A CA 1
ATOM 746 C C . VAL A 1 95 ? 14.768 6.719 -24.352 1.00 93.38 95 VAL A C 1
ATOM 748 O O . VAL A 1 95 ? 14.019 5.997 -25.001 1.00 93.38 95 VAL A O 1
ATOM 751 N N . ALA A 1 96 ? 15.507 7.664 -24.944 1.00 95.69 96 ALA A N 1
ATOM 752 C CA . ALA A 1 96 ? 15.492 7.913 -26.385 1.00 95.69 96 ALA A CA 1
ATOM 753 C C . ALA A 1 96 ? 16.131 6.775 -27.205 1.00 95.69 96 ALA A C 1
ATOM 755 O O . ALA A 1 96 ? 15.882 6.689 -28.406 1.00 95.69 96 ALA A O 1
ATOM 756 N N . ASN A 1 97 ? 16.929 5.914 -26.566 1.00 96.25 97 ASN A N 1
ATOM 757 C CA . ASN A 1 97 ? 17.662 4.821 -27.205 1.00 96.25 97 ASN A CA 1
ATOM 758 C C . ASN A 1 97 ? 17.160 3.430 -26.771 1.00 96.25 97 ASN A C 1
ATOM 760 O O . ASN A 1 97 ? 17.888 2.441 -26.891 1.00 96.25 97 ASN A O 1
ATOM 764 N N . VAL A 1 98 ? 15.921 3.330 -26.278 1.00 94.06 98 VAL A N 1
ATOM 765 C CA . VAL A 1 98 ? 15.312 2.044 -25.912 1.00 94.06 98 VAL A CA 1
ATOM 766 C C . VAL A 1 98 ? 15.171 1.128 -27.139 1.00 94.06 98 VAL A C 1
ATOM 768 O O . VAL A 1 98 ? 14.785 1.554 -28.227 1.00 94.06 98 VAL A O 1
ATOM 771 N N . ALA A 1 99 ? 15.510 -0.155 -26.989 1.00 92.88 99 ALA A N 1
ATOM 772 C CA . ALA A 1 99 ? 15.380 -1.126 -28.075 1.00 92.88 99 ALA A CA 1
ATOM 773 C C . ALA A 1 99 ? 13.895 -1.475 -28.323 1.00 92.88 99 ALA A C 1
ATOM 775 O O . ALA A 1 99 ? 13.168 -1.673 -27.349 1.00 92.88 99 ALA A O 1
ATOM 776 N N . PRO A 1 100 ? 13.448 -1.699 -29.578 1.00 93.06 100 PRO A N 1
ATOM 777 C CA . PRO A 1 100 ? 12.037 -1.987 -29.875 1.00 93.06 100 PRO A CA 1
ATOM 778 C C . PRO A 1 100 ? 11.456 -3.184 -29.111 1.00 93.06 100 PRO A C 1
ATOM 780 O O . PRO A 1 100 ? 10.275 -3.216 -28.790 1.00 93.06 100 PRO A O 1
ATOM 783 N N . ARG A 1 101 ? 12.281 -4.195 -28.808 1.00 89.75 101 ARG A N 1
ATOM 784 C CA . ARG A 1 101 ? 11.846 -5.352 -28.015 1.00 89.75 101 ARG A CA 1
ATOM 785 C C . ARG A 1 101 ? 11.578 -4.984 -26.552 1.00 89.75 101 ARG A C 1
ATOM 787 O O . ARG A 1 101 ? 10.652 -5.528 -25.965 1.00 89.75 101 ARG A O 1
ATOM 794 N N . GLU A 1 102 ? 12.399 -4.110 -25.978 1.00 90.62 102 GLU A N 1
ATOM 795 C CA . GLU A 1 102 ? 12.271 -3.678 -24.584 1.00 90.62 102 GLU A CA 1
ATOM 796 C C . GLU A 1 102 ? 11.091 -2.720 -24.412 1.00 90.62 102 GLU A C 1
ATOM 798 O O . GLU A 1 102 ? 10.373 -2.820 -23.429 1.00 90.62 102 GLU A O 1
ATOM 803 N N . GLU A 1 103 ? 10.826 -1.867 -25.404 1.00 91.06 103 GLU A N 1
ATOM 804 C CA . GLU A 1 103 ? 9.625 -1.021 -25.437 1.00 91.06 103 GLU A CA 1
ATOM 805 C C . GLU A 1 103 ? 8.322 -1.845 -25.482 1.00 91.06 103 GLU A C 1
ATOM 807 O O . GLU A 1 103 ? 7.298 -1.435 -24.942 1.00 91.06 103 GLU A O 1
ATOM 812 N N . MET A 1 104 ? 8.361 -3.029 -26.101 1.00 92.12 104 MET A N 1
ATOM 813 C CA . MET A 1 104 ? 7.227 -3.957 -26.197 1.00 92.12 104 MET A CA 1
ATOM 814 C C . MET A 1 104 ? 6.999 -4.817 -24.941 1.00 92.12 104 MET A C 1
ATOM 816 O O . MET A 1 104 ?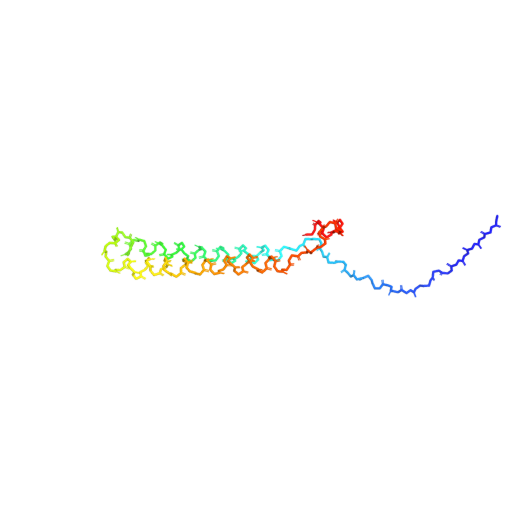 5.990 -5.528 -24.889 1.00 92.12 104 MET A O 1
ATOM 820 N N . ARG A 1 105 ? 7.939 -4.829 -23.990 1.00 88.12 105 ARG A N 1
ATOM 821 C CA . ARG A 1 105 ? 7.928 -5.687 -22.795 1.00 88.12 105 ARG A CA 1
ATOM 822 C C . ARG A 1 105 ? 7.190 -5.029 -21.630 1.00 88.12 105 ARG A C 1
ATOM 824 O O . ARG A 1 105 ? 6.398 -5.741 -20.971 1.00 88.12 105 ARG A O 1
#

Foldseek 3Di:
DDDPPDDDDDDCPPVPVPPDLDDCPVVVVVVVVVVVVVVVVVVLCVPCVVVPVPDCVDVSCCVRPVVCVVVCVVVVVVVVCVVVVVCVVPDDPPVVPDDPSRVSD

Sequence (105 aa):
MSFVTGTARTGEAAAVAEAPLFNGMPLIIGVIAINTFYVCVRIYEQVFGQFAGLDSFAPEFTTYWMTILYIEEPVELISFLALVGWMWKTRDMDVANVAPREEMR

pLDDT: mean 87.58, std 19.01, range [35.81, 98.69]